Protein AF-A0A7S2SM90-F1 (afdb_monomer_lite)

pLDDT: mean 92.64, std 2.88, range [81.12, 96.5]

Foldseek 3Di:
DCVQCPPCVVVLQVQWDAPPDPPPGTFDALFPVANHGLSQLLVVVVVVPQALCCCCCPRRNVVVVDVVSSLSNLLVSLVSNCVNVVDDPVRSVVRSVVD

Secondary structure (DSSP, 8-state):
-HHHHGGGHHHHHHT--B-SSSSS-B--BSSTTS--BHHHHHHHHHTT--SHHIIIIIIS-HHHH-HHHHHHHHHHHHHHHHHHHT--HHHHHHHHHH-

InterPro domains:
  IPR000447 FAD-dependent glycerol-3-phosphate dehydrogenase [PTHR11985] (1-99)
  IPR031656 Alpha-glycerophosphate oxidase, C-terminal [PF16901] (1-91)
  IPR038299 Alpha-glycerophosphate oxidase, C-terminal domain superfamily [G3DSA:1.10.8.870] (1-99)

Radius of gyration: 13.1 Å; chains: 1; bounding box: 34×31×30 Å

Sequence (99 aa):
LVRTYGGRVWEVVELCRPTGKRWPRHGILLSQHFPYIEAEVRFACREYACTIEDILSRRTRLAFLNRDAAEEVIPRVADIMAEELGWSRKTKAEQIRAA

Structure (mmCIF, N/CA/C/O backbone):
data_AF-A0A7S2SM90-F1
#
_entry.id   AF-A0A7S2SM90-F1
#
loop_
_atom_site.group_PDB
_atom_site.id
_atom_site.type_symbol
_atom_site.label_atom_id
_atom_site.label_alt_id
_atom_site.label_comp_id
_atom_site.label_asym_id
_atom_site.label_entity_id
_atom_site.label_seq_id
_atom_site.pdbx_PDB_ins_code
_atom_site.Cartn_x
_atom_site.Cartn_y
_atom_site.Cartn_z
_atom_site.occupancy
_atom_site.B_iso_or_equiv
_atom_site.auth_seq_id
_atom_site.auth_comp_id
_atom_site.auth_asym_id
_atom_site.auth_atom_id
_atom_site.pdbx_PDB_model_num
ATOM 1 N N . LEU A 1 1 ? 9.972 0.379 -10.736 1.00 84.88 1 LEU A N 1
ATOM 2 C CA . LEU A 1 1 ? 10.561 0.609 -9.397 1.00 84.88 1 LEU A CA 1
ATOM 3 C C . LEU A 1 1 ? 11.759 1.564 -9.404 1.00 84.88 1 LEU A C 1
ATOM 5 O O . LEU A 1 1 ? 11.626 2.607 -8.786 1.00 84.88 1 LEU A O 1
ATOM 9 N N . VAL A 1 2 ? 12.875 1.302 -10.110 1.00 91.44 2 VAL A N 1
ATOM 10 C CA . VAL A 1 2 ? 14.072 2.195 -10.098 1.00 91.44 2 VAL A CA 1
ATOM 11 C C . VAL A 1 2 ? 13.736 3.651 -10.443 1.00 91.44 2 VAL A C 1
ATOM 13 O O . VAL A 1 2 ? 14.170 4.562 -9.754 1.00 91.44 2 VAL A O 1
ATOM 16 N N . ARG A 1 3 ? 12.887 3.882 -11.453 1.00 91.25 3 ARG A N 1
ATOM 17 C CA . ARG A 1 3 ? 12.425 5.233 -11.822 1.00 91.25 3 ARG A CA 1
ATOM 18 C C . ARG A 1 3 ? 11.662 5.957 -10.699 1.00 91.25 3 ARG A C 1
ATOM 20 O O . ARG A 1 3 ? 11.674 7.178 -10.665 1.00 91.25 3 ARG A O 1
ATOM 27 N N . THR A 1 4 ? 10.985 5.217 -9.822 1.00 89.31 4 THR A N 1
ATOM 28 C CA . THR A 1 4 ? 10.113 5.764 -8.768 1.00 89.31 4 THR A CA 1
ATOM 29 C C . THR A 1 4 ? 10.854 5.911 -7.439 1.00 89.31 4 THR A C 1
ATOM 31 O O . THR A 1 4 ? 10.769 6.952 -6.802 1.00 89.31 4 THR A O 1
ATOM 34 N N . TYR A 1 5 ? 11.598 4.880 -7.029 1.00 90.69 5 TYR A N 1
ATOM 35 C CA . TYR A 1 5 ? 12.253 4.807 -5.716 1.00 90.69 5 TYR A CA 1
ATOM 36 C C . TYR A 1 5 ? 13.762 5.077 -5.767 1.00 90.69 5 TYR A C 1
ATOM 38 O O . TYR A 1 5 ? 14.403 5.203 -4.723 1.00 90.69 5 TYR A O 1
ATOM 46 N N . GLY A 1 6 ? 14.347 5.173 -6.965 1.00 93.12 6 GLY A N 1
ATOM 47 C CA . GLY A 1 6 ? 15.780 5.382 -7.145 1.00 93.12 6 GLY A CA 1
ATOM 48 C C . GLY A 1 6 ? 16.594 4.294 -6.447 1.00 93.12 6 GLY A C 1
ATOM 49 O O . GLY A 1 6 ? 16.307 3.104 -6.583 1.00 93.12 6 GLY A O 1
ATOM 50 N N . GLY A 1 7 ? 17.584 4.714 -5.657 1.00 92.88 7 GLY A N 1
ATOM 51 C CA . GLY A 1 7 ? 18.435 3.814 -4.872 1.00 92.88 7 GLY A CA 1
ATOM 52 C C . GLY A 1 7 ? 17.701 3.038 -3.771 1.00 92.88 7 GLY A C 1
ATOM 53 O O . GLY A 1 7 ? 18.160 1.966 -3.393 1.00 92.88 7 GLY A O 1
ATOM 54 N N . ARG A 1 8 ? 16.530 3.508 -3.316 1.00 92.56 8 ARG A N 1
ATOM 55 C CA . ARG A 1 8 ? 15.719 2.839 -2.277 1.00 92.56 8 ARG A CA 1
ATOM 56 C C . ARG A 1 8 ? 14.901 1.663 -2.806 1.00 92.56 8 ARG A C 1
ATOM 58 O O . ARG A 1 8 ? 14.144 1.034 -2.077 1.00 92.56 8 ARG A O 1
ATOM 65 N N . VAL A 1 9 ? 15.058 1.330 -4.089 1.00 93.94 9 VAL A N 1
ATOM 66 C CA . VAL A 1 9 ? 14.412 0.161 -4.696 1.00 93.94 9 VAL A CA 1
ATOM 67 C C . VAL A 1 9 ? 14.733 -1.137 -3.955 1.00 93.94 9 VAL A C 1
ATOM 69 O O . VAL A 1 9 ? 13.879 -2.014 -3.894 1.00 93.94 9 VAL A O 1
ATOM 72 N N . TRP A 1 10 ? 15.927 -1.256 -3.370 1.00 93.38 10 TRP A N 1
ATOM 73 C CA . TRP A 1 10 ? 16.338 -2.452 -2.636 1.00 93.38 10 TRP A CA 1
ATOM 74 C C . TRP A 1 10 ? 15.470 -2.702 -1.405 1.00 93.38 10 TRP A C 1
ATOM 76 O O . TRP A 1 10 ? 15.070 -3.839 -1.179 1.00 93.38 10 TRP A O 1
ATOM 86 N N . GLU A 1 11 ? 15.082 -1.641 -0.698 1.00 94.12 11 GLU A N 1
ATOM 87 C CA . GLU A 1 11 ? 14.175 -1.720 0.451 1.00 94.12 11 GLU A CA 1
ATOM 88 C C . GLU A 1 11 ? 12.779 -2.195 0.023 1.00 94.12 11 GLU A C 1
ATOM 90 O O . GLU A 1 11 ? 12.149 -2.998 0.703 1.00 94.12 11 GLU A O 1
ATOM 95 N N . VAL A 1 12 ? 12.300 -1.752 -1.145 1.00 93.56 12 VAL A N 1
ATOM 96 C CA . VAL A 1 12 ? 11.021 -2.222 -1.705 1.00 93.56 12 VAL A CA 1
ATOM 97 C C . VAL A 1 12 ? 11.115 -3.695 -2.109 1.00 93.56 12 VAL A C 1
ATOM 99 O O . VAL A 1 12 ? 10.203 -4.473 -1.844 1.00 93.56 12 VAL A O 1
ATOM 102 N N . VAL A 1 13 ? 12.215 -4.092 -2.755 1.00 92.81 13 VAL A N 1
ATOM 103 C CA . VAL A 1 13 ? 12.426 -5.469 -3.223 1.00 92.81 13 VAL A CA 1
ATOM 104 C C . VAL A 1 13 ? 12.547 -6.444 -2.053 1.00 92.81 13 VAL A C 1
ATOM 106 O O . VAL A 1 13 ? 12.024 -7.551 -2.145 1.00 92.81 13 VAL A O 1
ATOM 109 N N . GLU A 1 14 ? 13.164 -6.036 -0.946 1.00 93.06 14 GLU A N 1
ATOM 110 C CA . GLU A 1 14 ? 13.258 -6.840 0.276 1.00 93.06 14 GLU A CA 1
ATOM 111 C C . GLU A 1 14 ? 11.875 -7.168 0.868 1.00 93.06 14 GLU A C 1
ATOM 113 O O . GLU A 1 14 ? 11.664 -8.246 1.421 1.00 93.06 14 GLU A O 1
ATOM 118 N N . LEU A 1 15 ? 10.890 -6.287 0.670 1.00 92.62 15 LEU A N 1
ATOM 119 C CA . LEU A 1 15 ? 9.510 -6.477 1.132 1.00 92.62 15 LEU A CA 1
ATOM 120 C C . LEU A 1 15 ? 8.650 -7.332 0.193 1.00 92.62 15 LEU A C 1
ATOM 122 O O . LEU A 1 15 ? 7.492 -7.632 0.508 1.00 92.62 15 LEU A O 1
ATOM 126 N N . CYS A 1 16 ? 9.185 -7.756 -0.954 1.00 92.81 16 CYS A N 1
ATOM 127 C CA . CYS A 1 16 ? 8.464 -8.600 -1.898 1.00 92.81 16 CYS A CA 1
ATOM 128 C C . CYS A 1 16 ? 8.280 -10.023 -1.366 1.00 92.81 16 CYS A C 1
ATOM 130 O O . CYS A 1 16 ? 9.159 -10.881 -1.494 1.00 92.81 16 CYS A O 1
ATOM 132 N N . ARG A 1 17 ? 7.067 -10.327 -0.897 1.00 90.19 17 ARG A N 1
ATOM 133 C CA . ARG A 1 17 ? 6.672 -11.707 -0.591 1.00 90.19 17 ARG A CA 1
ATOM 134 C C . ARG A 1 17 ? 6.740 -12.599 -1.841 1.00 90.19 17 ARG A C 1
ATOM 136 O O . ARG A 1 17 ? 6.463 -12.127 -2.953 1.00 90.19 17 ARG A O 1
ATOM 143 N N . PRO A 1 18 ? 7.109 -13.883 -1.685 1.00 91.38 18 PRO A N 1
ATOM 144 C CA . PRO A 1 18 ? 7.066 -14.831 -2.785 1.00 91.38 18 PRO A CA 1
ATOM 145 C C . PRO A 1 18 ? 5.617 -15.047 -3.234 1.00 91.38 18 PRO A C 1
ATOM 147 O O . PRO A 1 18 ? 4.706 -15.154 -2.418 1.00 91.38 18 PRO A O 1
ATOM 150 N N . THR A 1 19 ? 5.400 -15.137 -4.542 1.00 87.38 19 THR A N 1
ATOM 151 C CA . THR A 1 19 ? 4.067 -15.298 -5.155 1.00 87.38 19 THR A CA 1
ATOM 152 C C . THR A 1 19 ? 3.497 -16.712 -4.999 1.00 87.38 19 THR A C 1
ATOM 154 O O . THR A 1 19 ? 2.338 -16.945 -5.332 1.00 87.38 19 THR A O 1
ATOM 157 N N . GLY A 1 20 ? 4.325 -17.682 -4.590 1.00 88.25 20 GLY A N 1
ATOM 158 C CA . GLY A 1 20 ? 3.988 -19.110 -4.577 1.00 88.25 20 GLY A CA 1
ATOM 159 C C . GLY A 1 20 ? 3.932 -19.766 -5.966 1.00 88.25 20 GLY A C 1
ATOM 160 O O . GLY A 1 20 ? 3.669 -20.961 -6.066 1.00 88.25 20 GLY A O 1
ATOM 161 N N . LYS A 1 21 ? 4.195 -19.020 -7.048 1.00 88.62 21 LYS A N 1
ATOM 162 C CA . LYS A 1 21 ? 4.212 -19.538 -8.425 1.00 88.62 21 LYS A CA 1
ATOM 163 C C . LYS A 1 21 ? 5.624 -19.958 -8.834 1.00 88.62 21 LYS A C 1
ATOM 165 O O . LYS A 1 21 ? 6.615 -19.406 -8.359 1.00 88.62 21 LYS A O 1
ATOM 170 N N . ARG A 1 22 ? 5.728 -20.882 -9.800 1.00 90.44 22 ARG A N 1
ATOM 171 C CA . ARG A 1 22 ? 7.018 -21.228 -10.435 1.00 90.44 22 ARG A CA 1
ATOM 172 C C . ARG A 1 22 ? 7.664 -19.996 -11.079 1.00 90.44 22 ARG A C 1
ATOM 174 O O . ARG A 1 22 ? 8.877 -19.813 -10.992 1.00 90.44 22 ARG A O 1
ATOM 181 N N . TRP A 1 23 ? 6.835 -19.168 -11.710 1.00 81.12 23 TRP A N 1
ATOM 182 C CA . TRP A 1 23 ? 7.199 -17.887 -12.298 1.00 81.12 23 TRP A CA 1
ATOM 183 C C 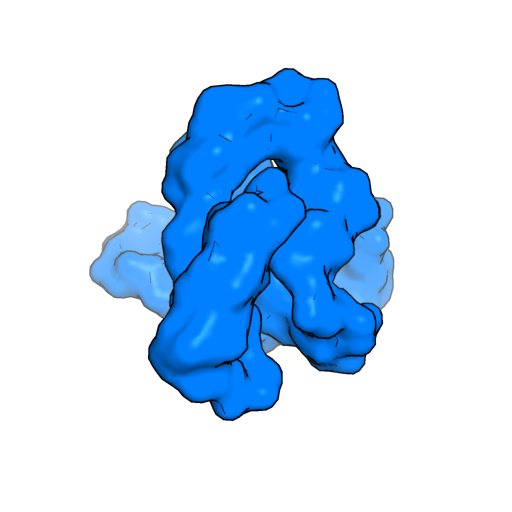. TRP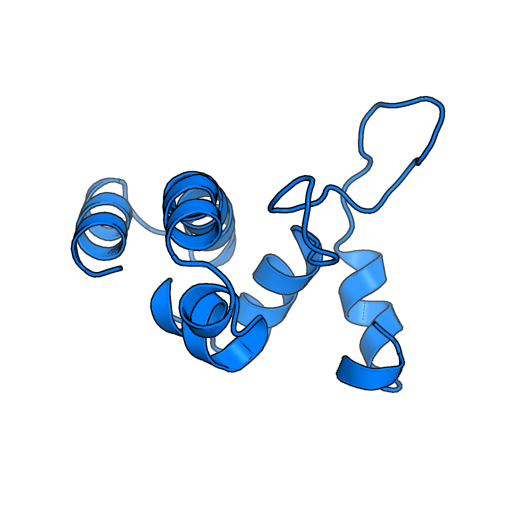 A 1 23 ? 5.957 -16.981 -12.390 1.00 81.12 23 TRP A C 1
ATOM 185 O O . TRP A 1 23 ? 4.878 -17.501 -12.689 1.00 81.12 23 TRP A O 1
ATOM 195 N N . PRO A 1 24 ? 6.072 -15.658 -12.171 1.00 88.31 24 PRO A N 1
ATOM 196 C CA . PRO A 1 24 ? 7.195 -14.955 -11.536 1.00 88.31 24 PRO A CA 1
ATOM 197 C C . PRO A 1 24 ? 7.301 -15.320 -10.047 1.00 88.31 24 PRO A C 1
ATOM 199 O O . PRO A 1 24 ? 6.276 -15.543 -9.413 1.00 88.31 24 PRO A O 1
ATOM 202 N N . ARG A 1 25 ? 8.519 -15.394 -9.483 1.00 87.88 25 ARG A N 1
ATOM 203 C CA . ARG A 1 25 ? 8.736 -15.799 -8.072 1.00 87.88 25 ARG A CA 1
ATOM 204 C C . ARG A 1 25 ? 8.360 -14.722 -7.046 1.00 87.88 25 ARG A C 1
ATOM 206 O O . ARG A 1 25 ? 7.943 -15.061 -5.946 1.00 87.88 25 ARG A O 1
ATOM 213 N N . HIS A 1 26 ? 8.499 -13.450 -7.407 1.00 90.00 26 HIS A N 1
ATOM 214 C CA . HIS A 1 26 ? 8.207 -12.282 -6.567 1.00 90.00 26 HIS A CA 1
ATOM 215 C C . HIS A 1 26 ? 7.399 -11.256 -7.367 1.00 90.00 26 HIS A C 1
ATOM 217 O O . HIS A 1 26 ? 7.278 -11.382 -8.587 1.00 90.00 26 HIS A O 1
ATOM 223 N N . GLY A 1 27 ? 6.882 -10.234 -6.682 1.00 87.31 27 GLY A N 1
ATOM 224 C CA . GLY A 1 27 ? 6.135 -9.146 -7.314 1.00 87.31 27 GLY A CA 1
ATOM 225 C C . GLY A 1 27 ? 4.657 -9.481 -7.472 1.00 87.31 27 GLY A C 1
ATOM 226 O O . GLY A 1 27 ? 4.136 -9.515 -8.583 1.00 87.31 27 GLY A O 1
ATOM 227 N N . ILE A 1 28 ? 3.987 -9.756 -6.350 1.00 92.94 28 ILE A N 1
ATOM 228 C CA . ILE A 1 28 ? 2.526 -9.863 -6.327 1.00 92.94 28 ILE A CA 1
ATOM 229 C C . ILE A 1 28 ? 1.961 -8.488 -6.688 1.00 92.94 28 ILE A C 1
ATOM 231 O O . ILE A 1 28 ? 2.273 -7.501 -6.020 1.00 92.94 28 ILE A O 1
ATOM 235 N N . LEU A 1 29 ? 1.184 -8.432 -7.767 1.00 92.69 29 LEU A N 1
ATOM 236 C CA . LEU A 1 29 ? 0.548 -7.209 -8.244 1.00 92.69 29 LEU A CA 1
ATOM 237 C C . LEU A 1 29 ? -0.675 -6.868 -7.388 1.00 92.69 29 LEU A C 1
ATOM 239 O O . LEU A 1 29 ? -1.376 -7.770 -6.936 1.00 92.69 29 LEU A O 1
ATOM 243 N N . LEU A 1 30 ? -0.948 -5.573 -7.221 1.00 91.25 30 LEU A N 1
ATOM 244 C CA . LEU A 1 30 ? -2.183 -5.082 -6.605 1.00 91.25 30 LEU A CA 1
ATOM 245 C C . LEU A 1 30 ? -3.385 -5.300 -7.526 1.00 91.25 30 LEU A C 1
ATOM 247 O O . LEU A 1 30 ? -4.396 -5.831 -7.089 1.00 91.25 30 LEU A O 1
ATOM 251 N N . SER A 1 31 ? -3.252 -4.933 -8.801 1.00 90.38 31 SER A N 1
ATOM 252 C CA . SER A 1 31 ? -4.237 -5.191 -9.857 1.00 90.38 31 SER A CA 1
ATOM 253 C C . SER A 1 31 ? -3.525 -5.808 -11.056 1.00 90.38 31 SER A C 1
ATOM 255 O O . SER A 1 31 ? -2.396 -5.435 -11.371 1.00 90.38 31 SER A O 1
ATOM 257 N N . GLN A 1 32 ? -4.174 -6.747 -11.746 1.00 86.81 32 GLN A N 1
ATOM 258 C CA . GLN A 1 32 ? -3.564 -7.472 -12.869 1.00 86.81 32 GLN A CA 1
ATOM 259 C C . GLN A 1 32 ? -3.186 -6.561 -14.046 1.00 86.81 32 GLN A C 1
ATOM 261 O O . GLN A 1 32 ? -2.280 -6.887 -14.811 1.00 86.81 32 GLN A O 1
ATOM 266 N N . HIS A 1 33 ? -3.867 -5.423 -14.185 1.00 87.44 33 HIS A N 1
ATOM 267 C CA . HIS A 1 33 ? -3.710 -4.516 -15.320 1.00 87.44 33 HIS A CA 1
ATOM 268 C C . HIS A 1 33 ? -2.739 -3.361 -15.059 1.00 87.44 33 HIS A C 1
ATOM 270 O O . HIS A 1 33 ? -2.424 -2.614 -15.985 1.00 87.44 33 HIS A O 1
ATOM 276 N N . PHE A 1 34 ? -2.241 -3.215 -13.826 1.00 90.44 34 PHE A N 1
ATOM 277 C CA . PHE A 1 34 ? -1.391 -2.094 -13.436 1.00 90.44 34 PHE A CA 1
ATOM 278 C C . PHE A 1 34 ? -0.073 -2.568 -12.818 1.00 90.44 34 PHE A C 1
ATOM 280 O O . PHE A 1 34 ? -0.056 -3.531 -12.053 1.00 90.44 34 PHE A O 1
ATOM 287 N N . PRO A 1 35 ? 1.052 -1.886 -13.097 1.00 90.38 35 PRO A N 1
ATOM 288 C CA . PRO A 1 35 ? 2.381 -2.328 -12.685 1.00 90.38 35 PRO A CA 1
ATOM 289 C C . PRO A 1 35 ? 2.711 -1.950 -11.229 1.00 90.38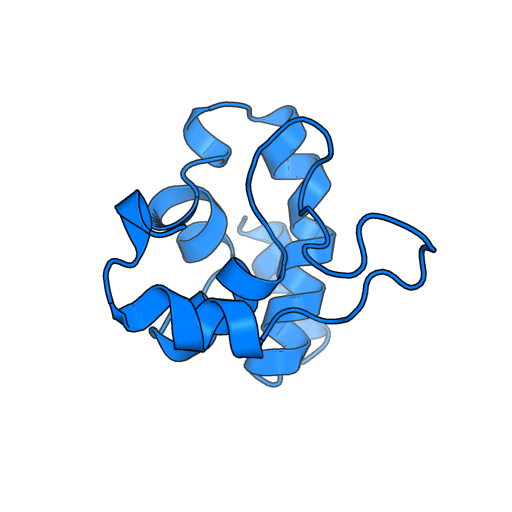 35 PRO A C 1
ATOM 291 O O . PRO A 1 35 ? 3.840 -1.547 -10.952 1.00 90.38 35 PRO A O 1
ATOM 294 N N . TYR A 1 36 ? 1.740 -2.053 -10.317 1.00 93.00 36 TYR A N 1
ATOM 295 C CA . TYR A 1 36 ? 1.917 -1.769 -8.891 1.00 93.00 36 TYR A CA 1
ATOM 296 C C . TYR A 1 36 ? 1.948 -3.066 -8.093 1.00 93.00 36 TYR A C 1
ATOM 298 O O . TYR A 1 36 ? 1.090 -3.928 -8.288 1.00 93.00 36 TYR A O 1
ATOM 306 N N . ILE A 1 37 ? 2.911 -3.201 -7.186 1.00 94.50 37 ILE A N 1
ATOM 307 C CA . ILE A 1 37 ? 3.094 -4.405 -6.369 1.00 94.50 37 ILE A CA 1
ATOM 308 C C . ILE A 1 37 ? 2.711 -4.173 -4.910 1.00 94.50 37 ILE A C 1
ATOM 310 O O . ILE A 1 37 ? 2.836 -3.076 -4.374 1.00 94.50 37 ILE A O 1
ATOM 314 N N . GLU A 1 38 ? 2.323 -5.241 -4.219 1.00 94.94 38 GLU A N 1
ATOM 315 C CA . GLU A 1 38 ? 1.992 -5.194 -2.789 1.00 94.94 38 GLU A CA 1
ATOM 316 C C . GLU A 1 38 ? 3.141 -4.659 -1.922 1.00 94.94 38 GLU A C 1
ATOM 318 O O . GLU A 1 38 ? 2.911 -4.013 -0.900 1.00 94.94 38 GLU A O 1
ATOM 323 N N . ALA A 1 39 ? 4.388 -4.898 -2.337 1.00 95.31 39 ALA A N 1
ATOM 324 C CA . ALA A 1 39 ? 5.564 -4.418 -1.620 1.00 95.31 39 ALA A CA 1
ATOM 325 C C . ALA A 1 39 ? 5.666 -2.884 -1.607 1.00 95.31 39 ALA A C 1
ATOM 327 O O . ALA A 1 39 ? 6.163 -2.322 -0.634 1.00 95.31 39 ALA A O 1
ATOM 328 N N . GLU A 1 40 ? 5.149 -2.198 -2.633 1.00 94.81 40 GLU A N 1
ATOM 329 C CA . GLU A 1 40 ? 5.096 -0.731 -2.658 1.00 94.81 40 GLU A CA 1
ATOM 330 C C . GLU A 1 40 ? 4.165 -0.192 -1.569 1.00 94.81 40 GLU A C 1
ATOM 332 O O . GLU A 1 40 ? 4.465 0.842 -0.978 1.00 94.81 40 GLU A O 1
ATOM 337 N N . VAL A 1 41 ? 3.082 -0.911 -1.246 1.00 95.69 41 VAL A N 1
ATOM 338 C CA . VAL A 1 41 ? 2.168 -0.547 -0.149 1.00 95.69 41 VAL A CA 1
ATOM 339 C C . VAL A 1 41 ? 2.865 -0.694 1.198 1.00 95.69 41 VAL A C 1
ATOM 341 O O . VAL A 1 41 ? 2.840 0.233 2.002 1.00 95.69 41 VAL A O 1
ATOM 344 N N . ARG A 1 42 ? 3.553 -1.821 1.426 1.00 95.69 42 ARG A N 1
ATOM 345 C CA . ARG A 1 42 ? 4.313 -2.053 2.669 1.00 95.69 42 ARG A CA 1
ATOM 346 C C . ARG A 1 42 ? 5.400 -1.008 2.867 1.00 95.69 42 ARG A C 1
ATOM 348 O O . ARG A 1 42 ? 5.537 -0.440 3.946 1.00 95.69 42 ARG A O 1
ATOM 355 N N . PHE A 1 43 ? 6.149 -0.726 1.804 1.00 95.38 43 PHE A N 1
ATOM 356 C CA . PHE A 1 43 ? 7.168 0.310 1.832 1.00 95.38 43 PHE A CA 1
ATOM 357 C C . PHE A 1 43 ? 6.558 1.689 2.104 1.00 95.38 43 PHE A C 1
ATOM 359 O O . PHE A 1 43 ? 7.059 2.429 2.945 1.00 95.38 43 PHE A O 1
ATOM 366 N N . ALA A 1 44 ? 5.434 2.018 1.466 1.00 95.00 44 ALA A N 1
ATOM 367 C CA . ALA A 1 44 ? 4.755 3.287 1.688 1.00 95.00 44 ALA A CA 1
ATOM 368 C C . ALA A 1 44 ? 4.265 3.459 3.136 1.00 95.00 44 ALA A C 1
ATOM 370 O O . ALA A 1 44 ? 4.347 4.571 3.652 1.00 95.00 44 ALA A O 1
ATOM 371 N N . CYS A 1 45 ? 3.827 2.394 3.819 1.00 95.00 45 CYS A N 1
ATOM 372 C CA . CYS A 1 45 ? 3.502 2.450 5.251 1.00 95.00 45 CYS A CA 1
ATOM 373 C C . CYS A 1 45 ? 4.716 2.847 6.105 1.00 95.00 45 CYS A C 1
ATOM 375 O O . CYS A 1 45 ? 4.578 3.632 7.041 1.00 95.00 45 CYS A O 1
ATOM 377 N N . ARG A 1 46 ? 5.920 2.374 5.752 1.00 93.94 46 ARG A N 1
ATOM 378 C CA . ARG A 1 46 ? 7.175 2.800 6.401 1.00 93.94 46 ARG A CA 1
ATOM 379 C C . ARG A 1 46 ? 7.541 4.247 6.068 1.00 93.94 46 ARG A C 1
ATOM 381 O O . ARG A 1 46 ? 8.159 4.924 6.880 1.00 93.94 46 ARG A O 1
ATOM 388 N N . GLU A 1 47 ? 7.107 4.743 4.910 1.00 93.25 47 GLU A N 1
ATOM 389 C CA . GLU A 1 47 ? 7.170 6.158 4.522 1.00 93.25 47 GLU A CA 1
ATOM 390 C C . GLU A 1 47 ? 5.943 6.973 4.979 1.00 93.25 47 GLU A C 1
ATOM 392 O O . GLU A 1 47 ? 5.506 7.890 4.273 1.00 93.25 47 GLU A O 1
ATOM 397 N N . 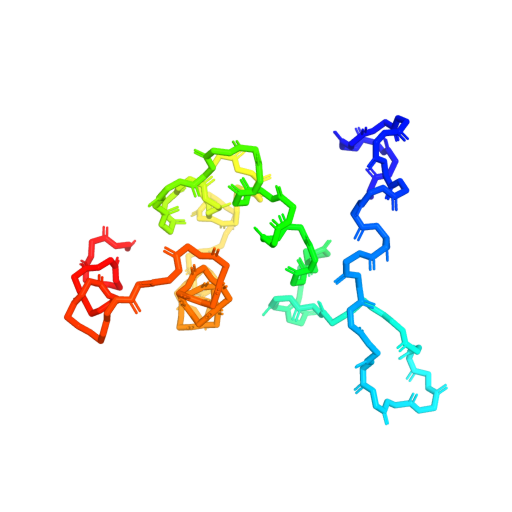TYR A 1 48 ? 5.386 6.644 6.149 1.00 92.31 48 TYR A N 1
ATOM 398 C CA . TYR A 1 48 ? 4.299 7.380 6.807 1.00 92.31 48 TYR A CA 1
ATOM 399 C C . TYR A 1 48 ? 3.001 7.501 5.989 1.00 92.31 48 TYR A C 1
ATOM 401 O O . TYR A 1 48 ? 2.238 8.449 6.173 1.00 92.31 48 TYR A O 1
ATOM 409 N N . ALA A 1 49 ? 2.717 6.554 5.088 1.00 93.62 49 ALA A N 1
ATOM 410 C CA . ALA A 1 49 ? 1.379 6.432 4.514 1.00 93.62 49 ALA A CA 1
ATOM 411 C C . ALA A 1 49 ? 0.423 5.874 5.578 1.00 93.62 49 ALA A C 1
ATOM 413 O O . ALA A 1 49 ? 0.531 4.711 5.971 1.00 93.62 49 ALA A O 1
ATOM 414 N N . CYS A 1 50 ? -0.509 6.713 6.029 1.00 92.44 50 CYS A N 1
ATOM 415 C CA . CYS A 1 50 ? -1.411 6.415 7.142 1.00 92.44 50 CYS A CA 1
ATOM 416 C C . CYS A 1 50 ? -2.853 6.170 6.691 1.00 92.44 50 CYS A C 1
ATOM 418 O O . CYS A 1 50 ? -3.679 5.777 7.510 1.00 92.44 50 CYS A O 1
ATOM 420 N N . THR A 1 51 ? -3.177 6.410 5.421 1.00 95.06 51 THR A N 1
ATOM 421 C CA . THR A 1 51 ? -4.524 6.217 4.868 1.00 95.06 51 THR A CA 1
ATOM 422 C C . THR A 1 51 ? -4.487 5.451 3.551 1.00 95.06 51 THR A C 1
ATOM 424 O O . THR A 1 51 ? -3.483 5.466 2.834 1.00 95.06 51 THR A O 1
ATOM 427 N N . ILE A 1 52 ? -5.595 4.792 3.204 1.00 94.88 52 ILE A N 1
ATOM 428 C CA . ILE A 1 52 ? -5.724 4.107 1.904 1.00 94.88 52 ILE A CA 1
ATOM 429 C C . ILE A 1 52 ? -5.611 5.123 0.751 1.00 94.88 52 ILE A C 1
ATOM 431 O O . ILE A 1 52 ? -4.988 4.838 -0.275 1.00 94.88 52 ILE A O 1
ATOM 435 N N . GLU A 1 53 ? -6.125 6.339 0.948 1.00 94.81 53 GLU A N 1
ATOM 436 C CA . GLU A 1 53 ? -6.016 7.442 -0.010 1.00 94.81 53 GLU A CA 1
ATOM 437 C C . GLU A 1 53 ? -4.552 7.834 -0.288 1.00 94.81 53 GLU A C 1
ATOM 439 O O . GLU A 1 53 ? -4.195 8.089 -1.439 1.00 94.81 53 GLU A O 1
ATOM 444 N N . ASP A 1 54 ? -3.658 7.822 0.711 1.00 94.88 54 ASP A N 1
ATOM 445 C CA . ASP A 1 54 ? -2.227 8.098 0.490 1.00 94.88 54 ASP A CA 1
ATOM 446 C C . ASP A 1 54 ? -1.618 7.141 -0.544 1.00 94.88 54 ASP A C 1
ATOM 448 O O . ASP A 1 54 ? -0.823 7.546 -1.403 1.00 94.88 54 ASP A O 1
ATOM 452 N N . ILE A 1 55 ? -2.025 5.872 -0.500 1.00 94.94 55 ILE A N 1
ATOM 453 C CA . ILE A 1 55 ? -1.550 4.839 -1.417 1.00 94.94 55 ILE A CA 1
ATOM 454 C C . ILE A 1 55 ? -2.154 5.025 -2.810 1.00 94.94 55 ILE A C 1
ATOM 456 O O . ILE A 1 55 ? -1.416 5.083 -3.802 1.00 94.94 55 ILE A O 1
ATOM 460 N N . LEU A 1 56 ? -3.482 5.124 -2.900 1.00 94.31 56 LEU A N 1
ATOM 461 C CA . LEU A 1 56 ? -4.198 5.145 -4.179 1.00 94.31 56 LEU A CA 1
ATOM 462 C C . LEU A 1 56 ? -4.050 6.475 -4.921 1.00 94.31 56 LEU A C 1
ATOM 464 O O . LEU A 1 56 ? -3.911 6.477 -6.145 1.00 94.31 56 LEU A O 1
ATOM 468 N N . SER A 1 57 ? -3.998 7.593 -4.201 1.00 92.12 57 SER A N 1
ATOM 469 C CA . SER A 1 57 ? -3.940 8.932 -4.790 1.00 92.12 57 SER A CA 1
ATOM 470 C C . SER A 1 57 ? -2.512 9.450 -4.932 1.00 92.12 57 SER A C 1
ATOM 472 O O . SER A 1 57 ? -2.169 9.989 -5.981 1.00 92.12 57 SER A O 1
ATOM 474 N N . ARG A 1 58 ? -1.644 9.300 -3.920 1.00 90.56 58 ARG A N 1
ATOM 475 C CA . ARG A 1 58 ? -0.324 9.972 -3.913 1.00 90.56 58 ARG A CA 1
ATOM 476 C C . ARG A 1 58 ? 0.822 9.064 -4.364 1.00 90.56 58 ARG A C 1
ATOM 478 O O . ARG A 1 58 ? 1.696 9.530 -5.098 1.00 90.56 58 ARG A O 1
ATOM 485 N N . ARG A 1 59 ? 0.827 7.788 -3.959 1.00 90.25 59 ARG A N 1
ATOM 486 C CA . ARG A 1 59 ? 1.930 6.843 -4.241 1.00 90.25 59 ARG A CA 1
ATOM 487 C C . ARG A 1 59 ? 1.786 6.130 -5.581 1.00 90.25 59 ARG A C 1
ATOM 489 O O . ARG A 1 59 ? 2.702 6.177 -6.395 1.00 90.25 59 ARG A O 1
ATOM 496 N N . THR A 1 60 ? 0.637 5.506 -5.822 1.00 90.56 60 THR A N 1
ATOM 497 C CA . THR A 1 60 ? 0.365 4.794 -7.082 1.00 90.56 60 THR A CA 1
ATOM 498 C C . THR A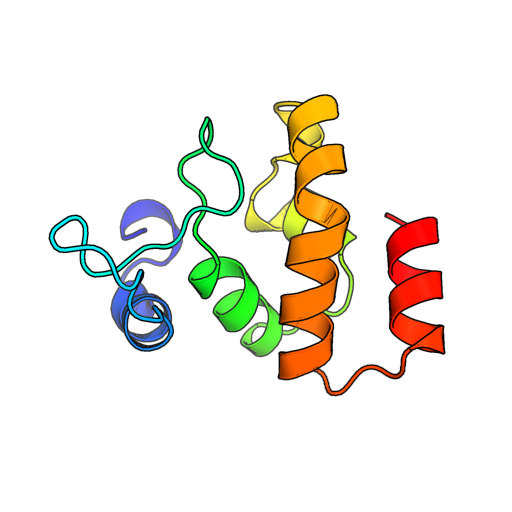 1 60 ? -0.303 5.701 -8.110 1.00 90.56 60 THR A C 1
ATOM 500 O O . THR A 1 60 ? -0.015 5.589 -9.301 1.00 90.56 60 THR A O 1
ATOM 503 N N . ARG A 1 61 ? -1.145 6.639 -7.649 1.00 91.50 61 ARG A N 1
ATOM 504 C CA . ARG A 1 61 ? -2.052 7.455 -8.476 1.00 91.50 61 ARG A CA 1
ATOM 505 C C . ARG A 1 61 ? -3.079 6.615 -9.246 1.00 91.50 61 ARG A C 1
ATOM 507 O O . ARG A 1 61 ? -3.639 7.097 -10.229 1.00 91.50 61 ARG A O 1
ATOM 514 N N . LEU A 1 62 ? -3.341 5.379 -8.810 1.00 92.44 62 LEU A N 1
ATOM 515 C CA . LEU A 1 62 ? -4.313 4.489 -9.445 1.00 92.44 62 LEU A CA 1
ATOM 516 C C . LEU A 1 62 ? -5.722 5.098 -9.442 1.00 92.44 62 LEU A C 1
ATOM 518 O O . LEU A 1 62 ? -6.410 5.004 -10.452 1.00 92.44 62 LEU A O 1
ATOM 522 N N . ALA A 1 63 ? -6.089 5.818 -8.374 1.00 92.62 63 ALA A N 1
ATOM 523 C CA . ALA A 1 63 ? -7.375 6.512 -8.262 1.00 92.62 63 ALA A CA 1
ATOM 524 C C . ALA A 1 63 ? -7.630 7.516 -9.403 1.00 92.62 63 ALA A C 1
ATOM 526 O O . ALA A 1 63 ? -8.768 7.704 -9.822 1.00 92.62 63 ALA A O 1
ATOM 527 N N . PHE A 1 64 ? -6.573 8.135 -9.940 1.00 93.00 64 PHE A N 1
ATOM 528 C CA . PHE A 1 64 ? -6.675 9.076 -11.060 1.00 93.00 64 PHE A CA 1
ATOM 529 C C . PHE A 1 64 ? -6.624 8.392 -12.429 1.00 93.00 64 PHE A C 1
ATOM 531 O O . PHE A 1 64 ? -7.077 8.964 -13.416 1.00 93.00 64 PHE A O 1
ATOM 538 N N . LEU A 1 65 ? -6.031 7.198 -12.503 1.00 92.69 65 LEU A N 1
ATOM 539 C CA . LEU A 1 65 ? -5.849 6.461 -13.752 1.00 92.69 65 LEU A CA 1
ATOM 540 C C . LEU A 1 65 ? -7.079 5.628 -14.107 1.00 92.69 65 LEU A C 1
ATOM 542 O O . LEU A 1 65 ? -7.493 5.611 -15.263 1.00 92.69 65 LEU A O 1
ATOM 546 N N . ASN A 1 66 ? -7.633 4.906 -13.134 1.00 94.00 66 ASN A N 1
ATOM 547 C CA . ASN A 1 66 ? -8.783 4.040 -13.340 1.00 94.00 66 ASN A CA 1
ATOM 548 C C . ASN A 1 66 ? -9.527 3.833 -12.017 1.00 94.00 66 ASN A C 1
ATOM 550 O O . ASN A 1 66 ? -8.997 3.225 -11.085 1.00 94.00 66 ASN A O 1
ATOM 554 N N . ARG A 1 67 ? -10.769 4.322 -11.968 1.00 92.56 67 ARG A N 1
ATOM 555 C CA . ARG A 1 67 ? -11.637 4.219 -10.794 1.00 92.56 67 ARG A CA 1
ATOM 556 C C . ARG A 1 67 ? -11.964 2.768 -10.444 1.00 92.56 67 ARG A C 1
ATOM 558 O O . ARG A 1 67 ? -11.816 2.393 -9.289 1.00 92.56 67 ARG A O 1
ATOM 565 N N . ASP A 1 68 ? -12.358 1.961 -11.423 1.00 92.56 68 ASP A N 1
ATOM 566 C CA . ASP A 1 68 ? -12.793 0.579 -11.191 1.00 92.56 68 ASP A CA 1
ATOM 567 C C . ASP A 1 68 ? -11.640 -0.273 -10.648 1.00 92.56 68 ASP A C 1
ATOM 569 O O . ASP A 1 68 ? -11.793 -1.016 -9.681 1.00 92.56 68 ASP A O 1
ATOM 573 N N . ALA A 1 69 ? -10.443 -0.099 -11.215 1.00 92.31 69 ALA A N 1
ATOM 574 C CA . ALA A 1 69 ? -9.245 -0.770 -10.726 1.00 92.31 69 ALA A CA 1
ATOM 575 C C . ALA A 1 69 ? -8.826 -0.272 -9.337 1.00 92.31 69 ALA A C 1
ATOM 577 O O . ALA A 1 69 ? -8.296 -1.054 -8.552 1.00 92.31 69 ALA A O 1
ATOM 578 N N . ALA A 1 70 ? -9.043 1.009 -9.021 1.00 93.19 70 ALA A N 1
ATOM 579 C CA . ALA A 1 70 ? -8.809 1.530 -7.680 1.00 93.19 70 ALA A CA 1
ATOM 580 C C . ALA A 1 70 ? -9.779 0.901 -6.668 1.00 93.19 70 ALA A C 1
ATOM 582 O O . ALA A 1 70 ? -9.322 0.431 -5.629 1.00 93.19 70 ALA A O 1
ATOM 583 N N . GLU A 1 71 ? -11.073 0.815 -6.992 1.00 93.50 71 GLU A N 1
ATOM 584 C CA . GLU A 1 71 ? -12.095 0.192 -6.139 1.00 93.50 71 GLU A CA 1
ATOM 585 C C . GLU A 1 71 ? -11.807 -1.300 -5.889 1.00 93.50 71 GLU A C 1
ATOM 587 O O . GLU A 1 71 ? -11.899 -1.763 -4.750 1.00 93.50 71 GLU A O 1
ATOM 592 N N . GLU A 1 72 ? -11.368 -2.041 -6.913 1.00 93.56 72 GLU A N 1
ATOM 593 C CA . GLU A 1 72 ? -11.017 -3.465 -6.797 1.00 93.56 72 GLU A CA 1
ATOM 594 C C . GLU A 1 72 ? -9.882 -3.712 -5.786 1.00 93.56 72 GLU A C 1
ATOM 596 O O . GLU A 1 72 ? -9.905 -4.696 -5.041 1.00 93.56 72 GLU A O 1
ATOM 601 N N . VAL A 1 73 ? -8.888 -2.818 -5.726 1.00 95.1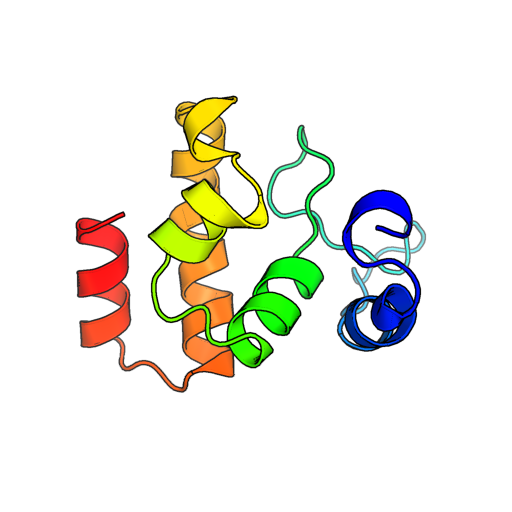2 73 VAL A N 1
ATOM 602 C CA . VAL A 1 73 ? -7.704 -3.020 -4.876 1.00 95.12 73 VAL A CA 1
ATOM 603 C C . VAL A 1 73 ? -7.866 -2.511 -3.445 1.00 95.12 73 VAL A C 1
ATOM 605 O O . VAL A 1 73 ? -7.055 -2.891 -2.595 1.00 95.12 73 VAL A O 1
ATOM 608 N N . ILE A 1 74 ? -8.891 -1.700 -3.137 1.00 95.38 74 ILE A N 1
ATOM 609 C CA . ILE A 1 74 ? -9.123 -1.140 -1.787 1.00 95.38 74 ILE A CA 1
ATOM 610 C C . ILE A 1 74 ? -9.068 -2.223 -0.695 1.00 95.38 74 ILE A C 1
ATOM 612 O O . ILE A 1 74 ? -8.311 -2.043 0.265 1.00 95.38 74 ILE A O 1
ATOM 616 N N . PRO A 1 75 ? -9.786 -3.364 -0.803 1.00 95.25 75 PRO A N 1
ATOM 617 C CA . PRO A 1 75 ? -9.780 -4.376 0.252 1.00 95.25 75 PRO A CA 1
ATOM 618 C C . PRO A 1 75 ? -8.383 -4.950 0.494 1.00 95.25 75 PRO A C 1
ATOM 620 O O . PRO A 1 75 ? -7.986 -5.155 1.643 1.00 95.25 75 PRO A O 1
ATOM 623 N N . ARG A 1 76 ? -7.615 -5.151 -0.586 1.00 95.31 76 ARG A N 1
ATOM 624 C CA . ARG A 1 76 ? -6.270 -5.722 -0.520 1.00 95.31 76 ARG A CA 1
ATOM 625 C C . ARG A 1 76 ? -5.257 -4.742 0.064 1.00 95.31 76 ARG A C 1
ATOM 627 O O . ARG A 1 76 ? -4.436 -5.137 0.890 1.00 95.31 76 ARG A O 1
ATOM 634 N N . VAL A 1 77 ? -5.331 -3.468 -0.320 1.00 95.88 77 VAL A N 1
ATOM 635 C CA . VAL A 1 77 ? -4.514 -2.402 0.277 1.00 95.88 77 VAL A CA 1
ATOM 636 C C . VAL A 1 77 ? -4.827 -2.284 1.767 1.00 95.88 77 VAL A C 1
ATOM 638 O O . VAL A 1 77 ? -3.906 -2.257 2.579 1.00 95.88 77 VAL A O 1
ATOM 641 N N . ALA A 1 78 ? -6.107 -2.314 2.144 1.00 96.50 78 ALA A N 1
ATOM 642 C CA . ALA A 1 78 ? -6.531 -2.261 3.538 1.00 96.50 78 ALA A CA 1
ATOM 643 C C . ALA A 1 78 ? -6.008 -3.445 4.369 1.00 96.50 78 ALA A C 1
ATOM 645 O O . ALA A 1 78 ? -5.651 -3.254 5.528 1.00 96.50 78 ALA A O 1
ATOM 646 N N . ASP A 1 79 ? -5.949 -4.658 3.805 1.00 96.12 79 ASP A N 1
ATOM 647 C CA . ASP A 1 79 ? -5.334 -5.822 4.463 1.00 96.12 79 ASP A CA 1
ATOM 648 C C . ASP A 1 79 ? -3.849 -5.601 4.752 1.00 96.12 79 ASP A C 1
ATOM 650 O O . ASP A 1 79 ? -3.391 -5.829 5.871 1.00 96.12 79 ASP A O 1
ATOM 654 N N . ILE A 1 80 ? -3.103 -5.138 3.748 1.00 95.88 80 ILE A N 1
ATOM 655 C CA . ILE A 1 80 ? -1.659 -4.916 3.867 1.00 95.88 80 ILE A CA 1
ATOM 656 C C . ILE A 1 80 ? -1.375 -3.791 4.866 1.00 95.88 80 ILE A C 1
ATOM 658 O O . ILE A 1 80 ? -0.537 -3.954 5.749 1.00 95.88 80 ILE A O 1
ATOM 662 N N . MET A 1 81 ? -2.094 -2.671 4.764 1.00 96.00 81 MET A N 1
ATOM 663 C CA . MET A 1 81 ? -1.940 -1.547 5.688 1.00 96.00 81 MET A CA 1
ATOM 664 C C . MET A 1 81 ? -2.332 -1.927 7.116 1.00 96.00 81 MET A C 1
ATOM 666 O O . MET A 1 81 ? -1.668 -1.505 8.057 1.00 96.00 81 MET A O 1
ATOM 670 N N . ALA A 1 82 ? -3.368 -2.752 7.298 1.00 96.44 82 ALA A N 1
ATOM 671 C CA . ALA A 1 82 ? -3.752 -3.223 8.622 1.00 96.44 82 ALA A CA 1
ATOM 672 C C . ALA A 1 82 ? -2.681 -4.117 9.259 1.00 96.44 82 ALA A C 1
ATOM 674 O O . ALA A 1 82 ? -2.464 -4.021 10.465 1.00 96.44 82 ALA A O 1
ATOM 675 N N . GLU A 1 83 ? -2.006 -4.951 8.464 1.00 95.00 83 GLU A N 1
ATOM 676 C CA . GLU A 1 83 ? -0.886 -5.775 8.926 1.00 95.00 83 GLU A CA 1
ATOM 677 C C . GLU A 1 83 ? 0.326 -4.917 9.324 1.00 95.00 83 GLU A C 1
ATOM 679 O O . GLU A 1 83 ? 0.908 -5.146 10.380 1.00 95.00 83 GLU A O 1
ATOM 684 N N . GLU A 1 84 ? 0.688 -3.914 8.518 1.00 94.69 84 GLU A N 1
ATOM 685 C CA . GLU A 1 84 ? 1.872 -3.074 8.766 1.00 94.69 84 GLU A CA 1
ATOM 686 C C . GLU A 1 84 ? 1.657 -2.033 9.879 1.00 94.69 84 GLU A C 1
ATOM 688 O O . GLU A 1 84 ? 2.560 -1.782 10.673 1.00 94.69 84 GLU A O 1
ATOM 693 N N . LEU A 1 85 ? 0.468 -1.425 9.956 1.00 94.06 85 LEU A N 1
ATOM 694 C CA . LEU A 1 85 ? 0.144 -0.364 10.923 1.00 94.06 85 LEU A CA 1
ATOM 695 C C . LEU A 1 85 ? -0.595 -0.883 12.167 1.00 94.06 85 LEU A C 1
ATOM 697 O O . LEU A 1 85 ? -0.936 -0.098 13.052 1.00 94.06 85 LEU A O 1
ATOM 701 N N . GLY A 1 86 ? -0.881 -2.186 12.237 1.00 94.50 86 GLY A N 1
ATOM 702 C CA . GLY A 1 86 ? -1.584 -2.803 13.363 1.00 94.50 86 GLY A CA 1
ATOM 703 C C . GLY A 1 86 ? -3.035 -2.335 13.515 1.00 94.50 86 GLY A C 1
ATOM 704 O O . GLY A 1 86 ? -3.520 -2.161 14.635 1.00 94.50 86 GLY A O 1
ATOM 705 N N . TRP A 1 87 ? -3.744 -2.088 12.410 1.00 95.25 87 TRP A N 1
ATOM 706 C CA . TRP A 1 87 ? -5.120 -1.592 12.477 1.00 95.25 87 TRP A CA 1
ATOM 707 C C . TRP A 1 87 ? -6.091 -2.619 13.054 1.00 95.25 87 TRP A C 1
ATOM 709 O O . TRP A 1 87 ? -6.091 -3.802 12.712 1.00 95.25 87 TRP A O 1
ATOM 719 N N . SER A 1 88 ? -7.020 -2.124 13.872 1.00 95.81 88 SER A N 1
ATOM 720 C CA . SER A 1 88 ? -8.168 -2.912 14.308 1.00 95.81 88 SER A CA 1
ATOM 721 C C . SER A 1 88 ? -9.147 -3.153 13.151 1.00 95.81 88 SER A C 1
ATOM 723 O O . SER A 1 88 ? -9.203 -2.388 12.185 1.00 95.81 88 SER A O 1
ATOM 725 N N . ARG A 1 89 ? -10.015 -4.168 13.282 1.00 93.81 89 ARG A N 1
ATOM 726 C CA . ARG A 1 89 ? -11.117 -4.407 12.325 1.00 93.81 89 ARG A CA 1
ATOM 727 C C . ARG A 1 89 ? -12.007 -3.175 12.131 1.00 93.81 89 ARG A C 1
ATOM 729 O O . ARG A 1 89 ? -12.477 -2.940 11.023 1.00 93.81 89 ARG A O 1
ATOM 736 N N . LYS A 1 90 ? -12.214 -2.393 13.196 1.00 95.38 90 LYS A N 1
ATOM 737 C CA . LYS A 1 90 ? -12.992 -1.152 13.154 1.00 95.38 90 LYS A CA 1
ATOM 738 C C . LYS A 1 90 ? -12.284 -0.096 12.304 1.00 95.38 90 LYS A C 1
ATOM 740 O O . LYS A 1 90 ? -12.874 0.395 11.352 1.00 95.38 90 LYS A O 1
ATOM 745 N N . THR A 1 91 ? -11.010 0.162 12.591 1.00 93.25 91 THR A N 1
ATOM 746 C CA . THR A 1 91 ? -10.181 1.129 11.854 1.00 93.25 91 THR A CA 1
ATOM 747 C C . THR A 1 91 ? -10.087 0.768 10.375 1.00 93.25 91 THR A C 1
ATOM 749 O O . THR A 1 91 ? -10.269 1.622 9.517 1.00 93.25 91 THR A O 1
ATOM 752 N N . LYS A 1 92 ? -9.888 -0.517 10.058 1.00 95.00 92 LYS A N 1
ATOM 753 C CA . LYS A 1 92 ? -9.876 -1.000 8.675 1.00 95.00 92 LYS A CA 1
ATOM 754 C C . LYS A 1 92 ? -11.205 -0.720 7.959 1.00 95.00 92 LYS A C 1
ATOM 756 O O . LYS A 1 92 ? -11.196 -0.252 6.828 1.00 95.00 92 LYS A O 1
ATOM 761 N N . ALA A 1 93 ? -12.342 -0.988 8.605 1.00 94.31 93 ALA A N 1
ATOM 762 C CA . ALA A 1 93 ? -13.659 -0.730 8.020 1.00 94.31 93 ALA A CA 1
ATOM 763 C C . ALA A 1 93 ? -13.940 0.771 7.830 1.00 94.31 93 ALA A C 1
ATOM 765 O O . ALA A 1 93 ? -14.554 1.153 6.839 1.00 94.31 93 ALA A O 1
ATOM 766 N N . GLU A 1 94 ? -13.483 1.618 8.755 1.00 94.25 94 GLU A N 1
ATOM 767 C CA . GLU A 1 94 ? -13.562 3.078 8.628 1.00 94.25 94 GLU A CA 1
ATOM 768 C C . GLU A 1 94 ? -12.723 3.576 7.447 1.00 94.25 94 GLU A C 1
ATOM 770 O O . GLU A 1 94 ? -13.226 4.340 6.630 1.00 94.25 94 GLU A O 1
ATOM 775 N N . GLN A 1 95 ? -11.492 3.077 7.299 1.00 93.88 95 GLN A N 1
ATOM 776 C CA . GLN A 1 95 ? -10.613 3.423 6.179 1.00 93.88 95 GLN A CA 1
ATOM 777 C C . GLN A 1 95 ? -11.191 2.981 4.829 1.00 93.88 95 GLN A C 1
ATOM 779 O O . GLN A 1 95 ? -11.169 3.759 3.886 1.00 93.88 95 GLN A O 1
ATOM 784 N N . ILE A 1 96 ? -11.765 1.775 4.736 1.00 93.56 96 ILE A N 1
ATOM 785 C CA . ILE A 1 96 ? -12.407 1.290 3.499 1.00 93.56 96 ILE A CA 1
ATOM 786 C C . ILE A 1 96 ? -13.611 2.154 3.106 1.00 93.56 96 ILE A C 1
ATOM 788 O O . ILE A 1 96 ? -13.857 2.333 1.924 1.00 93.56 96 ILE A O 1
ATOM 792 N N . ARG A 1 97 ? -14.375 2.674 4.074 1.00 92.31 97 ARG A N 1
ATOM 793 C CA . ARG A 1 97 ? -15.516 3.562 3.789 1.00 92.31 97 ARG A CA 1
ATOM 794 C C . ARG A 1 97 ? -15.096 4.971 3.375 1.00 92.31 97 ARG A C 1
ATOM 796 O O . ARG A 1 97 ? -15.900 5.670 2.770 1.00 92.31 97 ARG A O 1
ATOM 803 N N . ALA A 1 98 ? -13.912 5.401 3.802 1.00 89.19 98 ALA A N 1
ATOM 804 C CA . ALA A 1 98 ? -13.374 6.725 3.515 1.00 89.19 98 ALA A CA 1
ATOM 805 C C . ALA A 1 98 ? -12.577 6.780 2.200 1.00 89.19 98 ALA A C 1
ATOM 807 O O . ALA A 1 98 ? -12.403 7.871 1.664 1.00 89.19 98 ALA A O 1
ATOM 808 N N . ALA A 1 99 ? -12.079 5.630 1.733 1.00 82.75 99 ALA A N 1
ATOM 809 C CA . ALA A 1 99 ? -11.389 5.457 0.455 1.00 82.75 99 ALA A CA 1
ATOM 810 C C . ALA A 1 99 ? -12.365 5.488 -0.727 1.00 82.75 99 ALA A C 1
ATOM 812 O O . ALA A 1 99 ? -11.957 6.029 -1.778 1.00 82.75 99 ALA A O 1
#

Organism: NCBI:txid1034831